Protein AF-A0A7V0NMM2-F1 (afdb_monomer_lite)

Foldseek 3Di:
DVVVVLVVVCVVVVHDPPDDVVVPVVVVVVVVCVCCQPPPDHDDPDDDPVVSVVSVVNNVVVVVVVD

Secondary structure (DSSP, 8-state):
-HHHHHHHHHHHHT--TT--GGGHHHHHHHHHHHHHHH-SSPPP--S-HHHHHHHHHHHHHHHHT--

pLDDT: mean 92.86, std 8.72, range [52.06, 98.56]

Radius of gyration: 19.86 Å; chains: 1; bounding box: 34×25×47 Å

Sequence (67 aa):
LYEHKVFAQGTIWGVNSFDQWGVELGKALAVAIIPELTEASDPEPLHDSSTNALIARYRAHRDSWFV

Structure (mmCIF, N/CA/C/O backbone):
data_AF-A0A7V0NMM2-F1
#
_entry.id   AF-A0A7V0NMM2-F1
#
loop_
_atom_site.group_PDB
_atom_site.id
_atom_site.type_symbol
_atom_site.label_atom_id
_atom_site.label_alt_id
_atom_site.label_comp_id
_atom_site.label_asym_id
_atom_site.label_entity_id
_atom_site.label_seq_id
_atom_site.pdbx_PDB_ins_code
_atom_site.Cartn_x
_atom_site.Cartn_y
_atom_site.Cartn_z
_atom_site.occupancy
_atom_site.B_iso_or_equiv
_atom_site.auth_seq_id
_atom_site.auth_comp_id
_atom_site.auth_asym_id
_atom_site.auth_atom_id
_atom_site.pdbx_PDB_model_num
ATOM 1 N N . LEU A 1 1 ? -18.041 -12.210 21.629 1.00 83.44 1 LEU A N 1
ATOM 2 C CA . LEU A 1 1 ? -17.123 -11.536 22.585 1.00 83.44 1 LEU A CA 1
ATOM 3 C C . LEU A 1 1 ? -16.206 -10.509 21.901 1.00 83.44 1 LEU A C 1
ATOM 5 O O . LEU A 1 1 ? -16.084 -9.412 22.425 1.00 83.44 1 LEU A O 1
ATOM 9 N N . TYR A 1 2 ? -15.581 -10.815 20.754 1.00 96.56 2 TYR A N 1
ATOM 10 C CA . TYR A 1 2 ? -14.590 -9.920 20.122 1.00 96.56 2 TYR A CA 1
ATOM 11 C C . TYR A 1 2 ? -15.170 -8.738 19.326 1.00 96.56 2 TYR A C 1
ATOM 13 O O . TYR A 1 2 ? -14.642 -7.638 19.435 1.00 96.56 2 TYR A O 1
ATOM 21 N N . GLU A 1 3 ? -16.271 -8.912 18.593 1.00 97.38 3 GLU A N 1
ATOM 22 C CA . GLU A 1 3 ? -16.863 -7.834 17.776 1.00 97.38 3 GLU A CA 1
ATOM 23 C C . GLU A 1 3 ? -17.317 -6.639 18.627 1.00 97.38 3 GLU A C 1
ATOM 25 O O . GLU A 1 3 ? -16.935 -5.502 18.366 1.00 97.38 3 GLU A O 1
ATOM 30 N N . HIS A 1 4 ? -18.037 -6.893 19.724 1.00 97.00 4 HIS A N 1
ATOM 31 C CA . HIS A 1 4 ? -18.442 -5.834 20.654 1.00 97.00 4 HIS A CA 1
ATOM 32 C C . HIS A 1 4 ? -17.259 -5.184 21.388 1.00 97.00 4 HIS A C 1
ATOM 34 O O . HIS A 1 4 ? -17.344 -4.012 21.745 1.00 97.00 4 HIS A O 1
ATOM 40 N N . LYS A 1 5 ? -16.141 -5.903 21.579 1.00 98.00 5 LYS A N 1
ATOM 41 C CA . LYS A 1 5 ? -14.904 -5.314 22.114 1.00 98.00 5 LYS A CA 1
ATOM 42 C C . LYS A 1 5 ? -14.322 -4.297 21.129 1.00 98.00 5 LYS A C 1
ATOM 44 O O . LYS A 1 5 ? -14.002 -3.189 21.544 1.00 98.00 5 LYS A O 1
ATOM 49 N N . VAL A 1 6 ? -14.211 -4.660 19.849 1.00 97.94 6 VAL A N 1
ATOM 50 C CA . VAL A 1 6 ? -13.718 -3.759 18.792 1.00 97.94 6 VAL A CA 1
ATOM 51 C C . VAL A 1 6 ? -14.649 -2.554 18.635 1.00 97.94 6 VAL A C 1
ATOM 53 O O . VAL A 1 6 ? -14.177 -1.423 18.606 1.00 97.94 6 VAL A O 1
ATOM 56 N N . PHE A 1 7 ? -15.966 -2.771 18.656 1.00 98.06 7 PHE A N 1
ATOM 57 C CA . PHE A 1 7 ? -16.956 -1.691 18.619 1.00 98.06 7 PHE A CA 1
ATOM 58 C C . PHE A 1 7 ? -16.815 -0.706 19.794 1.00 98.06 7 PHE A C 1
ATOM 60 O O . PHE A 1 7 ? -16.809 0.510 19.589 1.00 98.06 7 PHE A O 1
ATOM 67 N N . ALA A 1 8 ? -16.668 -1.211 21.026 1.00 98.06 8 ALA A N 1
ATOM 68 C CA . ALA A 1 8 ? -16.483 -0.364 22.204 1.00 98.06 8 ALA A CA 1
ATOM 69 C C . ALA A 1 8 ? -15.192 0.468 22.103 1.00 98.06 8 ALA A C 1
ATOM 71 O O . ALA A 1 8 ? -15.201 1.658 22.407 1.00 98.06 8 ALA A O 1
ATOM 72 N N . GLN A 1 9 ? -14.101 -0.138 21.622 1.00 98.50 9 GLN A N 1
ATOM 73 C CA . GLN A 1 9 ? -12.834 0.558 21.384 1.00 98.50 9 GLN A CA 1
ATOM 74 C C . GLN A 1 9 ? -12.973 1.659 20.324 1.00 98.50 9 GLN A C 1
ATOM 76 O O . GLN A 1 9 ? -12.554 2.788 20.566 1.00 98.50 9 GLN A O 1
ATOM 81 N N . GLY A 1 10 ? -13.619 1.363 19.192 1.00 98.19 10 GLY A N 1
ATOM 82 C CA . GLY A 1 10 ? -13.884 2.344 18.137 1.00 98.19 10 GLY A CA 1
ATOM 83 C C . GLY A 1 10 ? -14.706 3.534 18.625 1.00 98.19 10 GLY A C 1
ATOM 84 O O . GLY A 1 10 ? -14.354 4.680 18.355 1.00 98.19 10 GLY A O 1
ATOM 85 N N . THR A 1 11 ? -15.740 3.265 19.429 1.00 98.19 11 THR A N 1
ATOM 86 C CA . THR A 1 11 ? -16.581 4.306 20.041 1.00 98.19 11 THR A CA 1
ATOM 87 C C . THR A 1 11 ? -15.771 5.218 20.963 1.00 98.19 11 THR A C 1
ATOM 89 O O . THR A 1 11 ? -15.893 6.435 20.874 1.00 98.19 11 THR A O 1
ATOM 92 N N . ILE A 1 12 ? -14.911 4.649 21.818 1.00 98.56 12 ILE A N 1
ATOM 93 C CA . ILE A 1 12 ? -14.053 5.421 22.733 1.00 98.56 12 ILE A CA 1
ATOM 94 C C . ILE A 1 12 ? -13.063 6.299 21.959 1.00 98.56 12 ILE A C 1
ATOM 96 O O . ILE A 1 12 ? -12.833 7.444 22.342 1.00 98.56 12 ILE A O 1
ATOM 100 N N . TRP A 1 13 ? -12.480 5.782 20.876 1.00 98.38 13 TRP A N 1
ATOM 101 C CA . TRP A 1 13 ? -11.527 6.528 20.051 1.00 98.38 13 TRP A CA 1
ATOM 102 C C . TRP A 1 13 ? -12.180 7.484 19.049 1.00 98.38 13 TRP A C 1
ATOM 104 O O . TRP A 1 13 ? -11.465 8.236 18.392 1.00 98.38 13 TRP A O 1
ATOM 114 N N . GLY A 1 14 ? -13.511 7.478 18.922 1.00 98.25 14 GLY A N 1
ATOM 115 C CA . GLY A 1 14 ? -14.219 8.305 17.944 1.00 98.25 14 GLY A CA 1
ATOM 116 C C . GLY A 1 14 ? -13.895 7.937 16.492 1.00 98.25 14 GLY A C 1
ATOM 117 O O . GLY A 1 14 ? -13.965 8.793 15.615 1.00 98.25 14 GLY A O 1
ATOM 118 N N . VAL A 1 15 ? -13.520 6.679 16.236 1.00 98.06 15 VAL A N 1
ATOM 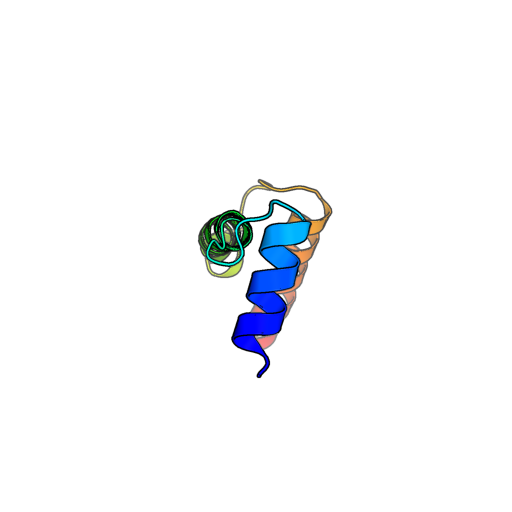119 C CA . VAL A 1 15 ? -13.190 6.167 14.898 1.00 98.06 15 VAL A CA 1
ATOM 120 C 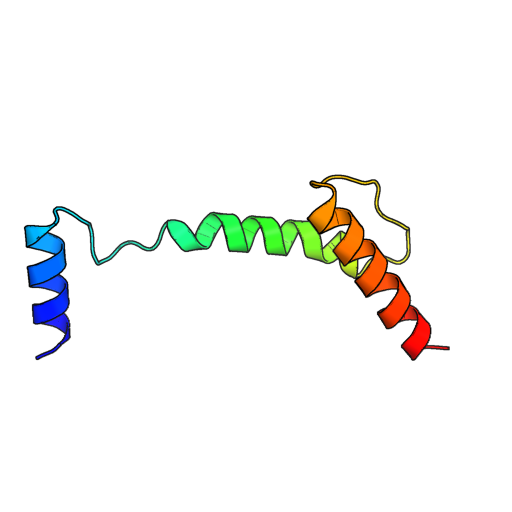C . VAL A 1 15 ? -14.314 5.262 14.408 1.00 98.06 15 VAL A C 1
ATOM 122 O O . VAL A 1 15 ? -14.840 4.432 15.153 1.00 98.06 15 VAL A O 1
ATOM 125 N N . ASN A 1 16 ? -14.658 5.374 13.129 1.00 97.62 16 ASN A N 1
ATOM 126 C CA . ASN A 1 16 ? -15.619 4.480 12.505 1.00 97.62 16 ASN A CA 1
ATOM 127 C C . ASN A 1 16 ? -14.996 3.095 12.258 1.00 97.62 16 ASN A C 1
ATOM 129 O O . ASN A 1 16 ? -14.192 2.910 11.355 1.00 97.62 16 ASN A O 1
ATOM 133 N N . SER A 1 17 ? -15.386 2.095 13.050 1.00 97.50 17 SER A N 1
ATOM 134 C CA . SER A 1 17 ? -14.870 0.720 12.915 1.00 97.50 17 SER A CA 1
ATOM 135 C C . SER A 1 17 ? -15.424 -0.056 11.716 1.00 97.50 17 SER A C 1
ATOM 137 O O . SER A 1 17 ? -15.044 -1.208 11.517 1.00 97.50 17 SER A O 1
ATOM 139 N N . PHE A 1 18 ? -16.342 0.537 10.951 1.00 97.69 18 PHE A N 1
ATOM 140 C CA . PHE A 1 18 ? -17.035 -0.131 9.850 1.00 97.69 18 PHE A CA 1
ATOM 141 C C . PHE A 1 18 ? -16.626 0.385 8.467 1.00 97.69 18 PHE A C 1
ATOM 143 O O . PHE A 1 18 ? -17.059 -0.191 7.471 1.00 97.69 18 PHE A O 1
ATOM 150 N N . ASP A 1 19 ? -15.803 1.436 8.382 1.00 97.44 19 ASP A N 1
ATOM 151 C CA . ASP A 1 19 ? -15.218 1.866 7.111 1.00 97.44 19 ASP A CA 1
ATOM 152 C C . ASP A 1 19 ? -13.823 1.273 6.871 1.00 97.44 19 ASP A C 1
ATOM 154 O O . ASP A 1 19 ? -13.220 0.630 7.734 1.00 97.44 19 ASP A O 1
ATOM 158 N N . GLN A 1 20 ? -13.371 1.387 5.621 1.00 96.31 20 GLN A N 1
ATOM 159 C CA . GLN A 1 20 ? -12.133 0.789 5.118 1.00 96.31 20 GLN A CA 1
ATOM 160 C C . GLN A 1 20 ? -11.485 1.682 4.039 1.00 96.31 20 GLN A C 1
ATOM 162 O O . GLN A 1 20 ? -10.902 1.172 3.086 1.00 96.31 20 GLN A O 1
ATOM 167 N N . TRP A 1 21 ? -11.572 3.014 4.149 1.00 97.25 21 TRP A N 1
ATOM 168 C CA . TRP A 1 21 ? -11.071 3.941 3.110 1.00 97.25 21 TRP A CA 1
ATOM 169 C C . TRP A 1 21 ? -9.588 3.741 2.760 1.00 97.25 21 TRP A C 1
ATOM 171 O O . TRP A 1 21 ? -9.177 3.924 1.616 1.00 97.25 21 TRP A O 1
ATOM 181 N N . GLY A 1 22 ? -8.781 3.290 3.727 1.00 96.94 22 GLY A N 1
ATOM 182 C CA . GLY A 1 22 ? -7.345 3.059 3.550 1.00 96.94 22 GLY A CA 1
ATOM 183 C C . GLY A 1 22 ? -6.968 2.024 2.481 1.00 96.94 22 GLY A C 1
ATOM 184 O O . GLY A 1 22 ? -5.803 1.959 2.098 1.00 96.94 22 GLY A O 1
ATOM 185 N N . VAL A 1 23 ? -7.915 1.228 1.968 1.00 98.31 23 VAL A N 1
ATOM 186 C CA . VAL A 1 23 ? -7.632 0.223 0.925 1.00 98.31 23 VAL A CA 1
ATOM 187 C C . VAL A 1 23 ? -7.669 0.789 -0.497 1.00 98.31 23 VAL A C 1
ATOM 189 O O . VAL A 1 23 ? -7.184 0.139 -1.421 1.00 98.31 23 VAL A O 1
ATOM 192 N N . GLU A 1 24 ? -8.281 1.956 -0.707 1.00 98.25 24 GLU A N 1
ATOM 193 C CA . GLU A 1 24 ? -8.636 2.424 -2.052 1.00 98.25 24 GLU A CA 1
ATOM 194 C C . GLU A 1 24 ? -7.426 2.883 -2.860 1.00 98.25 24 GLU A C 1
ATOM 196 O O . GLU A 1 24 ? -7.258 2.463 -4.005 1.00 98.25 24 GLU A O 1
ATOM 201 N N . LEU A 1 25 ? -6.536 3.670 -2.249 1.00 97.44 25 LEU A N 1
ATOM 202 C CA . LEU A 1 25 ? -5.344 4.175 -2.930 1.00 97.44 25 LEU A CA 1
ATOM 203 C C . LEU A 1 25 ? -4.441 3.029 -3.404 1.00 97.44 25 LEU A C 1
ATOM 205 O O . LEU A 1 25 ? -3.993 3.032 -4.545 1.00 97.44 25 LEU A O 1
ATOM 209 N N . GLY A 1 26 ? -4.230 2.012 -2.564 1.00 97.50 26 GLY A N 1
ATOM 210 C CA . GLY A 1 26 ? -3.430 0.842 -2.933 1.00 97.50 26 GLY A CA 1
ATOM 211 C C . GLY A 1 26 ? -4.021 0.074 -4.118 1.00 97.50 26 GLY A C 1
ATOM 212 O O . GLY A 1 26 ? -3.285 -0.328 -5.016 1.00 97.50 26 GLY A O 1
ATOM 213 N N . LYS A 1 27 ? -5.352 -0.076 -4.169 1.00 98.25 27 LYS A N 1
ATOM 214 C CA . LYS A 1 27 ? -6.041 -0.698 -5.312 1.00 98.25 27 LYS A CA 1
ATOM 215 C C . LYS A 1 27 ? -5.870 0.127 -6.587 1.00 98.25 27 LYS A C 1
ATOM 217 O O . LYS A 1 27 ? -5.571 -0.444 -7.630 1.00 98.25 27 LYS A O 1
ATOM 222 N N . ALA A 1 28 ? -6.029 1.447 -6.502 1.00 97.44 28 ALA A N 1
ATOM 223 C CA . ALA A 1 28 ? -5.872 2.338 -7.648 1.00 97.44 28 ALA A CA 1
ATOM 224 C C . ALA A 1 28 ? -4.436 2.312 -8.200 1.00 97.44 28 ALA A C 1
ATOM 226 O O . ALA A 1 28 ? -4.245 2.146 -9.403 1.00 97.44 28 ALA A O 1
ATOM 227 N N . LEU A 1 29 ? -3.434 2.397 -7.319 1.00 96.56 29 LEU A N 1
ATOM 228 C CA . LEU A 1 29 ? -2.021 2.325 -7.698 1.00 96.56 29 LEU A CA 1
ATOM 229 C C . LEU A 1 29 ? -1.668 0.971 -8.322 1.00 96.56 29 LEU A C 1
ATOM 231 O O . LEU A 1 29 ? -1.010 0.931 -9.355 1.00 96.56 29 LEU A O 1
ATOM 235 N N . ALA A 1 30 ? -2.143 -0.137 -7.746 1.00 96.69 30 ALA A N 1
ATOM 236 C CA . ALA A 1 30 ? -1.895 -1.463 -8.304 1.00 96.69 30 ALA A CA 1
ATOM 237 C C . ALA A 1 30 ? -2.471 -1.605 -9.721 1.00 96.69 30 ALA A C 1
ATOM 239 O O . ALA A 1 30 ? -1.780 -2.100 -10.607 1.00 96.69 30 ALA A O 1
ATOM 240 N N . VAL A 1 31 ? -3.702 -1.133 -9.954 1.00 97.12 31 VAL A N 1
ATOM 241 C CA . VAL A 1 31 ? -4.320 -1.139 -11.292 1.00 97.12 31 VAL A CA 1
ATOM 242 C C . VAL A 1 31 ? -3.499 -0.320 -12.291 1.00 97.12 31 VAL A C 1
ATOM 244 O O . VAL A 1 31 ? -3.320 -0.765 -13.421 1.00 97.12 31 VAL A O 1
ATOM 247 N N . ALA A 1 32 ? -2.970 0.834 -11.875 1.00 93.75 32 ALA A N 1
ATOM 248 C CA . ALA A 1 32 ? -2.143 1.688 -12.726 1.00 93.75 32 ALA A CA 1
ATOM 249 C C . ALA A 1 32 ? -0.767 1.079 -13.054 1.00 93.75 32 ALA A C 1
ATOM 251 O O . ALA A 1 32 ? -0.289 1.256 -14.166 1.00 93.75 32 ALA A O 1
ATOM 252 N N . ILE A 1 33 ? -0.160 0.334 -12.123 1.00 95.62 33 ILE A N 1
ATOM 253 C CA . ILE A 1 33 ? 1.177 -0.263 -12.292 1.00 95.62 33 ILE A CA 1
ATOM 254 C C . ILE A 1 33 ? 1.148 -1.536 -13.160 1.00 95.62 33 ILE A C 1
ATOM 256 O O . ILE A 1 33 ? 2.152 -1.871 -13.785 1.00 95.62 33 ILE A O 1
ATOM 260 N N . ILE A 1 34 ? 0.025 -2.265 -13.229 1.00 95.25 34 ILE A N 1
ATOM 261 C CA . ILE A 1 34 ? -0.068 -3.532 -13.988 1.00 95.25 34 ILE A CA 1
ATOM 262 C C . ILE A 1 34 ? 0.456 -3.409 -15.437 1.00 95.25 34 ILE A C 1
ATOM 264 O O . ILE A 1 34 ? 1.322 -4.212 -15.792 1.00 95.25 34 ILE A O 1
ATOM 268 N N . PRO A 1 35 ? 0.019 -2.432 -16.260 1.00 93.69 35 PRO A N 1
ATOM 269 C CA . PRO A 1 35 ? 0.522 -2.257 -17.624 1.00 93.69 35 PRO A CA 1
ATOM 270 C C . PRO A 1 35 ? 2.043 -2.080 -17.688 1.00 93.69 35 PRO A C 1
ATOM 272 O O . PRO A 1 35 ? 2.705 -2.739 -18.488 1.00 93.69 35 PRO A O 1
ATOM 275 N N . GLU A 1 36 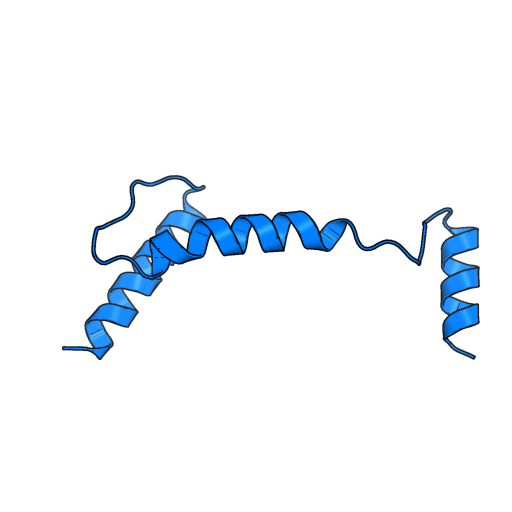? 2.616 -1.289 -16.778 1.00 94.56 36 GLU A N 1
ATOM 276 C CA . GLU A 1 36 ? 4.061 -1.036 -16.701 1.00 94.56 36 GLU A CA 1
ATOM 277 C C . GLU A 1 36 ? 4.860 -2.313 -16.409 1.00 94.56 36 GLU A C 1
ATOM 279 O O . GLU A 1 36 ? 6.008 -2.452 -16.836 1.00 94.56 36 GLU A O 1
ATOM 284 N N . LEU A 1 37 ? 4.254 -3.287 -15.723 1.00 93.62 37 LEU A N 1
ATOM 285 C CA . LEU A 1 37 ? 4.865 -4.588 -15.455 1.00 93.62 37 LEU A CA 1
ATOM 286 C C . LEU A 1 37 ? 4.663 -5.602 -16.581 1.00 93.62 37 LEU A C 1
ATOM 288 O O . LEU A 1 37 ? 5.471 -6.525 -16.686 1.00 93.62 37 LEU A O 1
ATOM 292 N N . THR A 1 38 ? 3.591 -5.501 -17.374 1.00 91.31 38 THR A N 1
ATOM 293 C CA . THR A 1 38 ? 3.186 -6.555 -18.323 1.00 91.31 38 THR A CA 1
ATOM 294 C C . THR A 1 38 ? 3.458 -6.230 -19.784 1.00 91.31 38 THR A C 1
ATOM 296 O O . THR A 1 38 ? 3.746 -7.146 -20.549 1.00 91.31 38 THR A O 1
ATOM 299 N N . GLU A 1 39 ? 3.400 -4.962 -20.186 1.00 90.44 39 GLU A N 1
ATOM 300 C CA . GLU A 1 39 ? 3.552 -4.572 -21.591 1.00 90.44 39 GLU A CA 1
ATOM 301 C C . GLU A 1 39 ? 4.973 -4.814 -22.112 1.00 90.44 39 GLU A C 1
ATOM 303 O O . GLU A 1 39 ? 5.938 -4.829 -21.348 1.00 90.44 39 GLU A O 1
ATOM 308 N N . ALA A 1 40 ? 5.113 -5.029 -23.422 1.00 83.81 40 ALA A N 1
ATOM 309 C CA . ALA A 1 40 ? 6.406 -5.327 -24.039 1.00 83.81 40 ALA A CA 1
ATOM 310 C C . ALA A 1 40 ? 7.303 -4.085 -24.168 1.00 83.81 40 ALA A C 1
ATOM 312 O O . ALA A 1 40 ? 8.5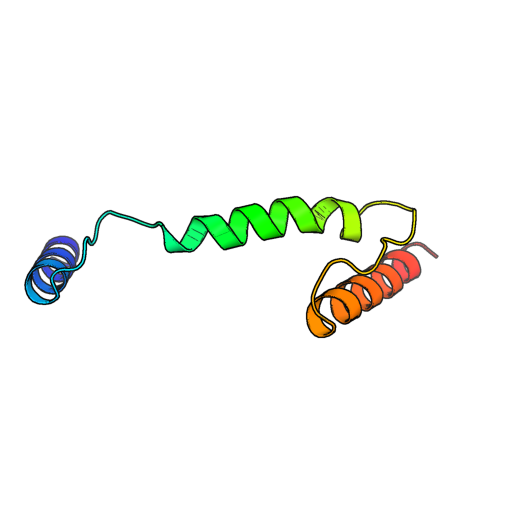14 -4.198 -24.016 1.00 83.81 40 ALA A O 1
ATOM 313 N N . SER A 1 41 ? 6.721 -2.908 -24.412 1.00 86.31 41 SER A N 1
ATOM 314 C CA . SER A 1 41 ? 7.456 -1.640 -24.461 1.00 86.31 41 SER A CA 1
ATOM 315 C C . SER A 1 41 ? 7.950 -1.226 -23.082 1.00 86.31 41 SER A C 1
ATOM 317 O O . SER A 1 41 ? 7.276 -1.474 -22.079 1.00 86.31 41 SER A O 1
ATOM 319 N N . ASP A 1 42 ? 9.108 -0.570 -23.040 1.00 83.44 42 ASP A N 1
ATOM 320 C CA . ASP A 1 42 ? 9.604 0.031 -21.808 1.00 83.44 42 ASP A CA 1
ATOM 321 C C . ASP A 1 42 ? 8.721 1.225 -21.413 1.00 83.44 42 ASP A C 1
ATOM 323 O O . ASP A 1 42 ? 8.459 2.092 -22.253 1.00 83.44 42 ASP A O 1
ATOM 327 N N . PRO A 1 43 ? 8.225 1.267 -20.164 1.00 83.31 43 PRO A N 1
ATOM 328 C CA . PRO A 1 43 ? 7.404 2.370 -19.692 1.00 83.31 43 PRO A CA 1
ATOM 329 C C . PRO A 1 43 ? 8.253 3.625 -19.457 1.00 83.31 43 PRO A C 1
ATOM 331 O O . PRO A 1 43 ? 9.389 3.551 -18.983 1.00 83.31 43 PRO A O 1
ATOM 334 N N . GLU A 1 44 ? 7.674 4.793 -19.735 1.00 86.12 44 GLU A N 1
ATOM 335 C CA . GLU A 1 44 ? 8.230 6.074 -19.290 1.00 86.12 44 GLU A CA 1
ATOM 336 C C . GLU A 1 44 ? 8.235 6.142 -17.748 1.00 86.12 44 GLU A C 1
ATOM 338 O O . GLU A 1 44 ? 7.299 5.648 -17.110 1.00 86.12 44 GLU A O 1
ATOM 343 N N . PRO A 1 45 ? 9.250 6.757 -17.113 1.00 82.69 45 PRO A N 1
ATOM 344 C CA . PRO A 1 45 ? 9.319 6.859 -15.660 1.00 82.69 45 PRO A CA 1
ATOM 345 C C . PRO A 1 45 ? 8.228 7.800 -15.128 1.00 82.69 45 PRO A C 1
ATOM 347 O O . PRO A 1 45 ? 8.339 9.022 -15.225 1.00 82.69 45 PRO A O 1
ATOM 350 N N . LEU A 1 46 ? 7.178 7.218 -14.546 1.00 90.12 46 LEU A N 1
ATOM 351 C CA . LEU A 1 46 ? 5.977 7.926 -14.078 1.00 90.12 46 LEU A CA 1
ATOM 352 C C . LEU A 1 46 ? 5.886 8.045 -12.550 1.00 90.12 46 LEU A C 1
ATOM 354 O O . LEU A 1 46 ? 5.149 8.895 -12.048 1.00 90.12 46 LEU A O 1
ATOM 358 N N . HIS A 1 47 ? 6.638 7.227 -11.808 1.00 94.69 47 HIS A N 1
ATOM 359 C CA . HIS A 1 47 ? 6.588 7.173 -10.343 1.00 94.69 47 HIS A CA 1
ATOM 360 C C . HIS A 1 47 ? 7.846 7.757 -9.699 1.00 94.69 47 HIS A C 1
ATOM 362 O O . HIS A 1 47 ? 8.744 8.271 -10.370 1.00 94.69 47 HIS A O 1
ATOM 368 N N . ASP A 1 48 ? 7.929 7.679 -8.373 1.00 96.62 48 ASP A N 1
ATOM 369 C CA . ASP A 1 48 ? 9.162 7.978 -7.656 1.00 96.62 48 ASP A CA 1
ATOM 370 C C . ASP A 1 48 ? 10.301 7.013 -8.051 1.00 96.62 48 ASP A C 1
ATOM 372 O O . ASP A 1 48 ? 10.095 5.940 -8.629 1.00 96.62 48 ASP A O 1
ATOM 376 N N . SER A 1 49 ? 11.537 7.393 -7.723 1.00 96.69 49 SER A N 1
ATOM 377 C CA . SER A 1 49 ? 12.726 6.645 -8.137 1.00 96.69 49 SER A CA 1
ATOM 378 C C . SER A 1 49 ? 12.788 5.223 -7.578 1.00 96.69 49 SER A C 1
ATOM 380 O O . SER A 1 49 ? 13.334 4.347 -8.249 1.00 96.69 49 SER A O 1
ATOM 382 N N . SER A 1 50 ? 12.223 4.966 -6.392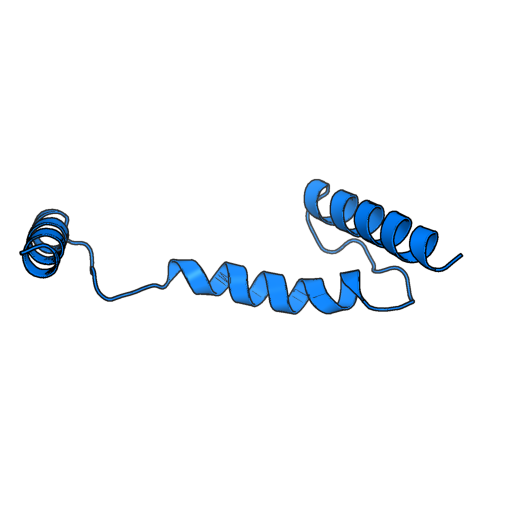 1.00 97.62 50 SER A N 1
ATOM 383 C CA . SER A 1 50 ? 12.183 3.623 -5.809 1.00 97.62 50 SER A CA 1
ATOM 384 C C . SER A 1 50 ? 11.253 2.723 -6.619 1.00 97.62 50 SER A C 1
ATOM 386 O O . SER A 1 50 ? 11.649 1.634 -7.041 1.00 97.62 50 SER A O 1
ATOM 388 N N . THR A 1 51 ? 10.040 3.204 -6.901 1.00 97.12 51 THR A N 1
ATOM 389 C CA . THR A 1 51 ? 9.033 2.460 -7.668 1.00 97.12 51 THR A CA 1
ATOM 390 C C . THR A 1 51 ? 9.517 2.168 -9.091 1.00 97.12 51 THR A C 1
ATOM 392 O O . THR A 1 51 ? 9.514 1.008 -9.508 1.00 97.12 51 THR A O 1
ATOM 395 N N . ASN A 1 52 ? 10.052 3.169 -9.801 1.00 96.19 52 ASN A N 1
ATOM 396 C CA . ASN A 1 52 ? 10.589 2.977 -11.156 1.00 96.19 52 ASN A CA 1
ATOM 397 C C . ASN A 1 52 ? 11.751 1.968 -11.180 1.00 96.19 52 ASN A C 1
ATOM 399 O O . ASN A 1 52 ? 11.818 1.108 -12.061 1.00 96.19 52 ASN A O 1
ATOM 403 N N . ALA A 1 53 ? 12.656 2.027 -10.195 1.00 96.38 53 ALA A N 1
ATOM 404 C CA . ALA A 1 53 ? 13.779 1.095 -10.110 1.00 96.38 53 ALA A CA 1
ATOM 405 C C . ALA A 1 53 ? 13.319 -0.355 -9.881 1.00 96.38 53 ALA A C 1
ATOM 407 O O . ALA A 1 53 ? 13.893 -1.286 -10.452 1.00 96.38 53 ALA A O 1
ATOM 408 N N . LEU A 1 54 ? 12.278 -0.566 -9.069 1.00 96.94 54 LEU A N 1
ATOM 409 C CA . LEU A 1 54 ? 11.717 -1.895 -8.825 1.00 96.94 54 LEU A CA 1
ATOM 410 C C . LEU A 1 54 ? 10.963 -2.446 -10.042 1.00 96.94 54 LEU A C 1
ATOM 412 O O . LEU A 1 54 ? 11.111 -3.632 -10.336 1.00 96.94 54 LEU A O 1
ATOM 416 N N . ILE A 1 55 ? 10.231 -1.604 -10.779 1.00 95.81 55 ILE A N 1
ATOM 417 C CA . ILE A 1 55 ? 9.573 -1.978 -12.043 1.00 95.81 55 ILE A CA 1
ATOM 418 C C . ILE A 1 55 ? 10.615 -2.437 -13.068 1.00 95.81 55 ILE A C 1
ATOM 420 O O . ILE A 1 55 ? 10.515 -3.546 -13.600 1.00 95.81 55 ILE A O 1
ATOM 424 N N . ALA A 1 56 ? 11.666 -1.640 -13.282 1.00 94.19 56 ALA A N 1
ATOM 425 C CA . ALA A 1 56 ? 12.752 -1.986 -14.197 1.00 94.19 56 ALA A CA 1
ATOM 426 C C . ALA A 1 56 ? 13.445 -3.298 -13.790 1.00 94.19 56 ALA A C 1
ATOM 428 O O . ALA A 1 56 ? 13.668 -4.184 -14.619 1.00 94.19 56 ALA A O 1
ATOM 429 N N . ARG A 1 57 ? 13.729 -3.468 -12.490 1.00 95.12 57 ARG A N 1
ATOM 430 C CA . ARG A 1 57 ? 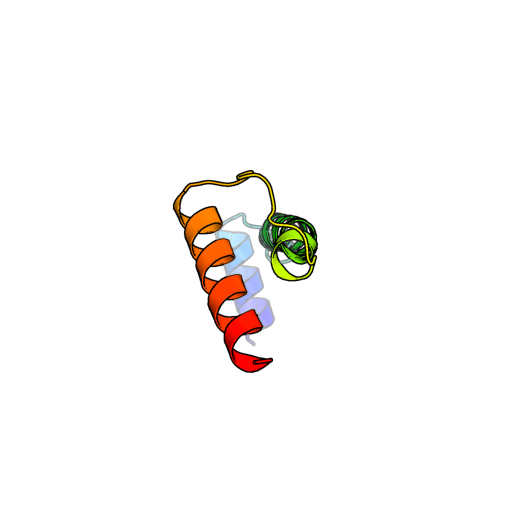14.321 -4.703 -11.962 1.00 95.12 57 ARG A CA 1
ATOM 431 C C . ARG A 1 57 ? 13.419 -5.913 -12.197 1.00 95.12 57 ARG A C 1
ATOM 433 O O . ARG A 1 57 ? 13.929 -6.962 -12.587 1.00 95.12 57 ARG A O 1
ATOM 440 N N . TYR A 1 58 ? 12.117 -5.790 -11.948 1.00 95.31 58 TYR A N 1
ATOM 441 C CA . TYR A 1 58 ? 11.158 -6.873 -12.159 1.00 95.31 58 TYR A CA 1
ATOM 442 C C . TYR A 1 58 ? 11.130 -7.320 -13.624 1.00 95.31 58 TYR A C 1
ATOM 444 O O . TYR A 1 58 ? 11.294 -8.510 -13.892 1.00 95.31 58 TYR A O 1
ATOM 452 N N . ARG A 1 59 ? 10.997 -6.375 -14.565 1.00 93.06 59 ARG A N 1
ATOM 453 C CA . ARG A 1 59 ? 10.951 -6.666 -16.009 1.00 93.06 59 ARG A CA 1
ATOM 454 C C . ARG A 1 59 ? 12.205 -7.404 -16.477 1.00 93.06 59 ARG A C 1
ATOM 456 O O . ARG A 1 59 ? 12.090 -8.457 -17.093 1.00 93.06 59 ARG A O 1
ATOM 463 N N . ALA A 1 60 ? 13.389 -6.942 -16.064 1.00 92.62 60 ALA A N 1
ATOM 464 C CA . ALA A 1 60 ? 14.654 -7.598 -16.399 1.00 92.62 60 ALA A CA 1
ATOM 465 C C . ALA A 1 60 ? 14.711 -9.073 -15.949 1.00 92.62 60 ALA A C 1
ATOM 467 O O . ALA A 1 60 ? 15.214 -9.926 -16.677 1.00 92.62 60 ALA A O 1
ATOM 468 N N . HIS A 1 61 ? 14.175 -9.394 -14.764 1.00 93.25 61 HIS A N 1
ATOM 469 C CA . HIS A 1 61 ? 14.149 -10.775 -14.264 1.00 93.25 61 HIS A CA 1
ATOM 470 C C . HIS A 1 61 ? 13.068 -11.615 -14.949 1.00 93.25 61 HIS A C 1
ATOM 472 O O . HIS A 1 61 ? 13.311 -12.778 -15.262 1.00 93.25 61 HIS A O 1
ATOM 478 N N . ARG A 1 62 ? 11.890 -11.035 -15.206 1.00 90.00 62 ARG A N 1
ATOM 479 C CA . ARG A 1 62 ? 10.808 -11.692 -15.949 1.00 90.00 62 ARG A CA 1
ATOM 480 C C . ARG A 1 62 ? 11.293 -12.128 -17.327 1.00 90.00 62 ARG A C 1
ATOM 482 O O . ARG A 1 62 ? 11.121 -13.286 -17.686 1.00 90.00 62 ARG A O 1
ATOM 489 N N . ASP A 1 63 ? 11.936 -11.227 -18.060 1.00 82.69 63 ASP A N 1
ATOM 490 C CA . ASP A 1 63 ? 12.363 -11.487 -19.435 1.00 82.69 63 ASP A CA 1
ATOM 491 C C . ASP A 1 63 ? 13.534 -12.481 -19.474 1.00 82.69 63 ASP A C 1
ATOM 493 O O . ASP A 1 63 ? 13.577 -13.337 -20.352 1.00 82.69 63 ASP A O 1
ATOM 497 N N . SER A 1 64 ? 14.413 -12.472 -18.461 1.00 82.50 64 SER A N 1
ATOM 498 C CA . SER A 1 64 ? 15.482 -13.475 -18.318 1.00 82.50 64 SER A CA 1
ATOM 499 C C . SER A 1 64 ? 14.990 -14.908 -18.089 1.00 82.50 64 SER A C 1
ATOM 501 O O . SER A 1 64 ? 15.745 -15.844 -18.318 1.00 82.50 64 SER A O 1
ATOM 503 N N . TRP A 1 65 ? 13.746 -15.097 -17.634 1.00 65.75 65 TRP A N 1
ATOM 504 C CA . TRP A 1 65 ? 13.163 -16.427 -17.417 1.00 65.75 65 TRP A CA 1
ATOM 505 C C . TRP A 1 65 ? 12.623 -17.057 -18.711 1.00 65.75 65 TRP A C 1
ATOM 507 O O . TRP A 1 65 ? 12.405 -18.266 -18.770 1.00 65.75 65 TRP A O 1
ATOM 517 N N . PHE A 1 66 ? 12.384 -16.247 -19.746 1.00 60.19 66 PHE A N 1
ATOM 518 C CA . PHE A 1 66 ? 11.842 -16.691 -21.033 1.00 60.19 66 PHE A CA 1
ATOM 519 C C . PHE A 1 66 ? 12.905 -16.796 -22.143 1.00 60.19 66 PHE A C 1
ATOM 521 O O . PHE A 1 66 ? 12.540 -17.021 -23.299 1.00 60.19 66 PHE A O 1
ATOM 528 N N . VAL A 1 67 ? 14.193 -16.658 -21.796 1.00 52.06 67 VAL A N 1
ATOM 529 C CA . VAL A 1 67 ? 15.358 -16.874 -22.677 1.00 52.06 67 VAL A CA 1
ATOM 530 C C . VAL A 1 67 ? 16.097 -18.144 -22.275 1.00 52.06 67 VAL A C 1
ATOM 532 O O . VAL A 1 67 ? 16.275 -18.361 -21.057 1.00 52.06 67 VAL A O 1
#